Protein AF-A0A7T1T865-F1 (afdb_monomer_lite)

Secondary structure (DSSP, 8-state):
--PPPPP--GGGSSTTHHHHHHHHHHHHHHHTT-EEEEEETTEEEEEESS-EEE-HHHHHS-S-HHHHHHHHHTT--SS-EEE---S--TT--S-----------

Foldseek 3Di:
DDDDDDPDDPPPPVPCPVVVVVVVLVVCLQQQQVWKWFADDQAIWIDSNVDIDGGDVVVVDPPDVVVQSVCLVVVNHPTDMDTDHHNDDPPPPDDDDDDPPPDDD

Organism: NCBI:txid2710756

Radius of gyration: 20.54 Å; chains: 1; bounding box: 62×31×59 Å

Structure (mmCIF, N/CA/C/O backbone):
data_AF-A0A7T1T865-F1
#
_entry.id   AF-A0A7T1T865-F1
#
loop_
_atom_site.group_PDB
_atom_site.id
_atom_site.type_symbol
_atom_site.label_atom_id
_atom_site.label_alt_id
_atom_site.label_comp_id
_atom_site.label_asym_id
_atom_site.label_entity_id
_atom_site.label_seq_id
_atom_site.pdbx_PDB_ins_code
_atom_site.Cartn_x
_atom_site.Cartn_y
_atom_site.Cartn_z
_atom_site.occupancy
_atom_site.B_iso_or_equiv
_atom_site.auth_seq_id
_atom_site.auth_comp_id
_atom_site.auth_asym_id
_atom_site.auth_atom_id
_atom_site.pdbx_PDB_model_num
ATOM 1 N N . MET A 1 1 ? 32.183 -1.544 -43.903 1.00 36.97 1 MET A N 1
ATOM 2 C CA . MET A 1 1 ? 30.782 -1.781 -44.306 1.00 36.97 1 MET A CA 1
ATOM 3 C C . MET A 1 1 ? 29.908 -1.458 -43.109 1.00 36.97 1 MET A C 1
ATOM 5 O O . MET A 1 1 ? 29.908 -2.223 -42.157 1.00 36.97 1 MET A O 1
ATOM 9 N N . ALA A 1 2 ? 29.281 -0.282 -43.107 1.00 49.75 2 ALA A N 1
ATOM 10 C CA . ALA A 1 2 ? 28.335 0.120 -42.071 1.00 49.75 2 ALA A CA 1
ATOM 11 C C . AL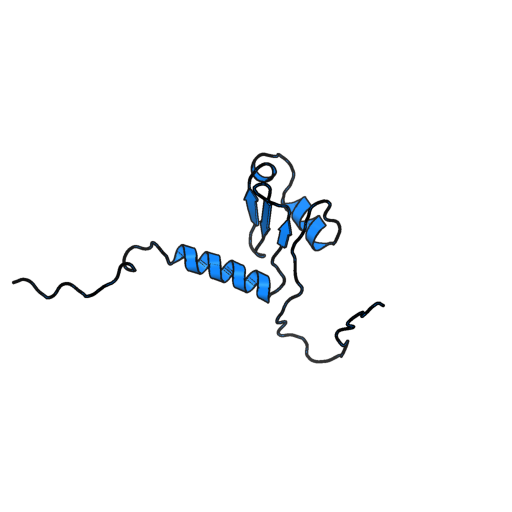A A 1 2 ? 26.945 -0.380 -42.487 1.00 49.75 2 ALA A C 1
ATOM 13 O O . ALA A 1 2 ? 26.424 0.053 -43.513 1.00 49.75 2 ALA A O 1
ATOM 14 N N . GLY A 1 3 ? 26.398 -1.347 -41.749 1.00 50.12 3 GLY A N 1
ATOM 15 C CA . GLY A 1 3 ? 24.991 -1.730 -41.872 1.00 50.12 3 GLY A CA 1
ATOM 16 C C . GLY A 1 3 ? 24.090 -0.644 -41.272 1.00 50.12 3 GLY A C 1
ATOM 17 O O . GLY A 1 3 ? 24.573 0.149 -40.459 1.00 50.12 3 GLY A O 1
ATOM 18 N N . PRO A 1 4 ? 22.806 -0.567 -41.664 1.00 58.09 4 PRO A N 1
ATOM 19 C CA . PRO A 1 4 ? 21.889 0.402 -41.080 1.00 58.09 4 PRO A CA 1
ATOM 20 C C . PRO A 1 4 ? 21.783 0.152 -39.572 1.00 58.09 4 PRO A C 1
ATOM 22 O O . PRO A 1 4 ? 21.522 -0.972 -39.144 1.00 58.09 4 PRO A O 1
ATOM 25 N N . ALA A 1 5 ? 22.018 1.195 -38.772 1.00 58.72 5 ALA A N 1
ATOM 26 C CA . ALA A 1 5 ? 21.745 1.153 -37.342 1.00 58.72 5 ALA A CA 1
ATOM 27 C C . ALA A 1 5 ? 20.265 0.777 -37.147 1.00 58.72 5 ALA A C 1
ATOM 29 O O . ALA A 1 5 ? 19.417 1.362 -37.833 1.00 58.72 5 ALA A O 1
ATOM 30 N N . PRO A 1 6 ? 19.932 -0.197 -36.281 1.00 54.69 6 PRO A N 1
ATOM 31 C CA . PRO A 1 6 ? 18.541 -0.518 -36.022 1.00 54.69 6 PRO A CA 1
ATOM 32 C C . PRO A 1 6 ? 17.834 0.740 -35.514 1.00 54.69 6 PRO A C 1
ATOM 34 O O . PRO A 1 6 ? 18.293 1.421 -34.596 1.00 54.69 6 PRO A O 1
ATOM 37 N N . VAL A 1 7 ? 16.737 1.071 -36.186 1.00 61.84 7 VAL A N 1
ATOM 38 C CA . VAL A 1 7 ? 15.822 2.139 -35.806 1.00 61.84 7 VAL A CA 1
ATOM 39 C C . VAL A 1 7 ? 15.310 1.897 -34.385 1.00 61.84 7 VAL A C 1
ATOM 41 O O . VAL A 1 7 ? 14.758 0.843 -34.097 1.00 61.84 7 VAL A O 1
ATOM 44 N N . GLY A 1 8 ? 15.515 2.894 -33.523 1.00 56.44 8 GLY A N 1
ATOM 45 C CA . GLY A 1 8 ? 14.715 3.196 -32.336 1.00 56.44 8 GLY A CA 1
ATOM 46 C C . GLY A 1 8 ? 14.315 2.027 -31.439 1.00 56.44 8 GLY A C 1
ATOM 47 O O . GLY A 1 8 ? 13.199 1.531 -31.540 1.00 56.44 8 GLY A O 1
ATOM 48 N N . CYS A 1 9 ? 15.160 1.692 -30.468 1.00 57.81 9 CYS A N 1
ATOM 49 C CA . CYS A 1 9 ? 14.697 1.095 -29.219 1.00 57.81 9 CYS A CA 1
ATOM 50 C C . CYS A 1 9 ? 15.534 1.629 -28.055 1.00 57.81 9 CYS A C 1
ATOM 52 O O . CYS A 1 9 ? 16.532 1.042 -27.657 1.00 57.81 9 CYS A O 1
ATOM 54 N N . ASP A 1 10 ? 15.047 2.719 -27.469 1.00 53.97 10 ASP A N 1
ATOM 55 C CA . ASP A 1 10 ? 15.286 3.091 -26.065 1.00 53.97 10 ASP A CA 1
ATOM 56 C C . ASP A 1 10 ? 14.831 1.975 -25.084 1.00 53.97 10 ASP A C 1
ATOM 58 O O . ASP A 1 10 ? 15.102 2.003 -23.895 1.00 53.97 10 ASP A O 1
ATOM 62 N N . ALA A 1 11 ? 14.158 0.940 -25.601 1.00 52.75 11 ALA A N 1
ATOM 63 C CA . ALA A 1 11 ? 13.660 -0.227 -24.879 1.00 52.75 11 ALA A CA 1
ATOM 64 C C . ALA A 1 11 ? 14.646 -1.415 -24.800 1.00 52.75 11 ALA A C 1
ATOM 66 O O . ALA A 1 11 ? 14.252 -2.495 -24.371 1.00 52.75 11 ALA A O 1
ATOM 67 N N . CYS A 1 12 ? 15.895 -1.269 -25.258 1.00 60.78 12 CYS A N 1
ATOM 68 C CA . CYS A 1 12 ? 16.903 -2.341 -25.168 1.00 60.78 12 CYS A CA 1
ATOM 69 C C . CYS A 1 12 ? 17.864 -2.200 -23.979 1.00 60.78 12 CYS A C 1
ATOM 71 O O . CYS A 1 12 ? 18.732 -3.054 -23.802 1.00 60.78 12 CYS A O 1
ATOM 73 N N . ASP A 1 13 ? 17.705 -1.161 -23.160 1.00 57.56 13 ASP A N 1
ATOM 74 C CA . ASP A 1 13 ? 18.092 -1.243 -21.758 1.00 57.56 13 ASP A CA 1
ATOM 75 C C . ASP A 1 13 ? 16.889 -1.824 -21.006 1.00 57.56 13 ASP A C 1
ATOM 77 O O . ASP A 1 13 ? 15.745 -1.489 -21.306 1.00 57.56 13 ASP A O 1
ATOM 81 N N . SER A 1 14 ? 17.127 -2.679 -20.023 1.00 60.03 14 SER A N 1
ATOM 82 C CA . SER A 1 14 ? 16.131 -3.265 -19.103 1.00 60.03 14 SER A CA 1
ATOM 83 C C . SER A 1 14 ? 15.220 -2.253 -18.367 1.00 60.03 14 SER A C 1
ATOM 85 O O . SER A 1 14 ? 14.439 -2.620 -17.493 1.00 60.03 14 SER A O 1
ATOM 87 N N . GLY A 1 15 ? 15.313 -0.962 -18.696 1.00 59.53 15 GLY A N 1
ATOM 88 C CA . GLY A 1 15 ? 14.921 0.176 -17.876 1.00 59.53 15 GLY A CA 1
ATOM 89 C C . GLY A 1 15 ? 13.427 0.353 -17.615 1.00 59.53 15 GLY A C 1
ATOM 90 O O . GLY A 1 15 ? 13.085 1.147 -16.744 1.00 59.53 15 GLY A O 1
ATOM 91 N N . SER A 1 16 ? 12.536 -0.359 -18.315 1.00 68.88 16 SER A N 1
ATOM 92 C CA . SER A 1 16 ? 11.082 -0.230 -18.105 1.00 68.88 16 SER A CA 1
ATOM 93 C C . SER A 1 16 ? 10.349 -1.520 -17.751 1.00 68.88 16 SER A C 1
ATOM 95 O O . SER A 1 16 ? 9.231 -1.434 -17.256 1.00 68.88 16 SER A O 1
ATOM 97 N N . GLU A 1 17 ? 10.954 -2.696 -17.926 1.00 81.94 17 GLU A N 1
ATOM 98 C CA . GLU A 1 17 ? 10.279 -3.978 -17.677 1.00 81.94 17 GLU A CA 1
ATOM 99 C C . GLU A 1 17 ? 9.841 -4.106 -16.213 1.00 81.94 17 GLU A C 1
ATOM 101 O O . GLU A 1 17 ? 8.655 -4.254 -15.937 1.00 81.94 17 GLU A O 1
ATOM 106 N N . LEU A 1 18 ? 10.766 -3.885 -15.274 1.00 80.00 18 LEU A N 1
ATOM 107 C CA . LEU A 1 18 ? 10.471 -3.922 -13.836 1.00 80.00 18 LEU A CA 1
ATOM 108 C C . LEU A 1 18 ? 9.417 -2.882 -13.421 1.00 80.00 18 LEU A C 1
ATOM 110 O O . LEU A 1 18 ? 8.592 -3.138 -12.550 1.00 80.00 18 LEU A O 1
ATOM 114 N N . LEU A 1 19 ? 9.413 -1.708 -14.064 1.00 83.06 19 LEU A N 1
ATOM 115 C CA . LEU A 1 19 ? 8.423 -0.662 -13.786 1.00 83.06 19 LEU A CA 1
ATOM 116 C C . LEU A 1 19 ? 7.022 -1.064 -14.261 1.00 83.06 19 LEU A C 1
ATOM 118 O O . LEU A 1 19 ? 6.033 -0.721 -13.613 1.00 83.06 19 LEU A O 1
ATOM 122 N N . LEU A 1 20 ? 6.934 -1.768 -15.390 1.00 88.44 20 LEU A N 1
ATOM 123 C CA . LEU A 1 20 ? 5.673 -2.283 -15.913 1.00 88.44 20 LEU A CA 1
ATOM 124 C C . LEU A 1 20 ? 5.163 -3.462 -15.078 1.00 88.44 20 LEU A C 1
ATOM 126 O O . LEU A 1 20 ? 3.972 -3.509 -14.792 1.00 88.44 20 LEU A O 1
ATOM 130 N N . GLU A 1 21 ? 6.041 -4.353 -14.615 1.00 87.75 21 GLU A N 1
ATOM 131 C CA . GLU A 1 21 ? 5.679 -5.441 -13.693 1.00 87.75 21 GLU A CA 1
ATOM 132 C C . GLU A 1 21 ? 5.143 -4.909 -12.353 1.00 87.75 21 GLU A C 1
ATOM 134 O O . GLU A 1 21 ? 4.112 -5.373 -11.844 1.00 87.75 21 GLU A O 1
ATOM 139 N N . ASP A 1 22 ? 5.802 -3.889 -11.798 1.00 86.38 22 ASP A N 1
ATOM 140 C CA . ASP A 1 22 ? 5.331 -3.204 -10.596 1.00 86.38 22 ASP A CA 1
ATOM 141 C C . ASP A 1 22 ? 3.962 -2.559 -10.847 1.00 86.38 22 ASP A C 1
ATOM 143 O O . ASP A 1 22 ? 3.038 -2.713 -10.042 1.00 86.38 22 ASP A O 1
ATOM 147 N N . PHE A 1 23 ? 3.796 -1.868 -11.980 1.00 89.69 23 PHE A N 1
ATOM 148 C CA . PHE A 1 23 ? 2.529 -1.242 -12.355 1.00 89.69 23 PHE A CA 1
ATOM 149 C C . PHE A 1 23 ? 1.393 -2.262 -12.519 1.00 89.69 23 PHE A C 1
ATOM 151 O O . PHE A 1 23 ? 0.303 -2.049 -11.981 1.00 89.69 23 PHE A O 1
ATOM 158 N N . ASP A 1 24 ? 1.643 -3.390 -13.181 1.00 90.81 24 ASP A N 1
ATOM 159 C CA . ASP A 1 24 ? 0.669 -4.473 -13.328 1.00 90.81 24 ASP A CA 1
ATOM 160 C C . ASP A 1 24 ? 0.240 -5.019 -11.962 1.00 90.81 24 ASP A C 1
ATOM 162 O O . ASP A 1 24 ? -0.953 -5.222 -11.716 1.00 90.81 24 ASP A O 1
ATOM 166 N N . SER A 1 25 ? 1.179 -5.155 -11.023 1.00 90.31 25 SER A N 1
ATOM 167 C CA . SER A 1 25 ? 0.883 -5.571 -9.646 1.00 90.31 25 SER A CA 1
ATOM 168 C C . SER A 1 25 ? -0.053 -4.585 -8.932 1.00 90.31 25 SER A C 1
ATOM 170 O O . SER A 1 25 ? -0.983 -4.997 -8.233 1.00 90.31 25 SER A O 1
ATOM 172 N N . TYR A 1 26 ? 0.127 -3.275 -9.142 1.00 91.38 26 TYR A N 1
ATOM 173 C CA . TYR A 1 26 ? -0.802 -2.255 -8.642 1.00 91.38 26 TYR A CA 1
ATOM 174 C C . TYR A 1 26 ? -2.194 -2.382 -9.261 1.00 91.38 26 TYR A C 1
ATOM 176 O O . TYR A 1 26 ? -3.192 -2.357 -8.534 1.00 91.38 26 TYR A O 1
ATOM 184 N N . VAL A 1 27 ? -2.273 -2.514 -10.586 1.00 92.50 27 VAL A N 1
ATOM 185 C CA . VAL A 1 27 ? -3.549 -2.615 -11.304 1.00 92.50 27 VAL A CA 1
ATOM 186 C C . VAL A 1 27 ? -4.318 -3.855 -10.854 1.00 92.50 27 VAL A C 1
ATOM 188 O O . VAL A 1 27 ? -5.495 -3.749 -10.502 1.00 92.50 27 VAL A O 1
ATOM 191 N N . LEU A 1 28 ? -3.658 -5.011 -10.786 1.00 92.44 28 LEU A N 1
ATOM 192 C CA . LEU A 1 28 ? -4.272 -6.262 -10.349 1.00 92.44 28 LEU A CA 1
ATOM 193 C C . LEU A 1 28 ? -4.760 -6.186 -8.902 1.00 92.44 28 LEU A C 1
ATOM 195 O O . LEU A 1 28 ? -5.885 -6.600 -8.629 1.00 92.44 28 LEU A O 1
ATOM 199 N N . ALA A 1 29 ? -3.986 -5.594 -7.991 1.00 92.50 29 ALA A N 1
ATOM 200 C CA . ALA A 1 29 ? -4.421 -5.434 -6.607 1.00 92.50 29 ALA A CA 1
ATOM 201 C C . ALA A 1 29 ? -5.643 -4.512 -6.477 1.00 92.50 29 ALA A C 1
ATOM 203 O O . ALA A 1 29 ? -6.507 -4.754 -5.634 1.00 92.50 29 ALA A O 1
ATOM 204 N N . VAL A 1 30 ? -5.752 -3.464 -7.299 1.00 92.94 30 VAL A N 1
ATOM 205 C CA . VAL A 1 30 ? -6.938 -2.592 -7.314 1.00 92.94 30 VAL A CA 1
ATOM 206 C C . VAL A 1 30 ? -8.149 -3.346 -7.859 1.00 92.94 30 VAL A C 1
ATOM 208 O O . VAL A 1 30 ? -9.188 -3.386 -7.202 1.00 92.94 30 VAL A O 1
ATOM 211 N N . VAL A 1 31 ? -8.010 -3.982 -9.025 1.00 93.56 31 VAL A N 1
ATOM 212 C CA . VAL A 1 31 ? -9.097 -4.732 -9.676 1.00 93.56 31 VAL A CA 1
ATOM 213 C C . VAL A 1 31 ? -9.553 -5.916 -8.816 1.00 93.56 31 VAL A C 1
ATOM 215 O O . VAL A 1 31 ? -10.750 -6.194 -8.738 1.00 93.56 31 VAL A O 1
ATOM 218 N N . GLY A 1 32 ? -8.620 -6.584 -8.139 1.00 91.69 32 GLY A N 1
ATOM 219 C CA . GLY A 1 32 ? -8.865 -7.714 -7.245 1.00 91.69 32 GLY A CA 1
ATOM 220 C C . GLY A 1 32 ? -9.297 -7.331 -5.828 1.00 91.69 32 GLY A C 1
ATOM 221 O O . GLY A 1 32 ? -9.631 -8.218 -5.051 1.00 91.69 32 GLY A O 1
ATOM 222 N N . GLY A 1 33 ? -9.319 -6.040 -5.473 1.00 92.00 33 GLY A N 1
ATOM 223 C CA . GLY A 1 33 ? -9.717 -5.572 -4.137 1.00 92.00 33 GLY A CA 1
ATOM 224 C C . GLY A 1 33 ? -8.687 -5.828 -3.027 1.00 92.00 33 GLY A C 1
ATOM 225 O O . GLY A 1 33 ? -9.003 -5.715 -1.843 1.00 92.00 33 GLY A O 1
ATOM 226 N N . GLU A 1 34 ? -7.450 -6.164 -3.386 1.00 93.62 34 GLU A N 1
ATOM 227 C CA . GLU A 1 34 ? -6.347 -6.406 -2.449 1.00 93.62 34 GLU A CA 1
ATOM 228 C C . GLU A 1 34 ? -5.577 -5.126 -2.095 1.00 93.62 34 GLU A C 1
ATOM 230 O O . GLU A 1 34 ? -4.840 -5.094 -1.103 1.00 93.62 34 GLU A O 1
ATOM 235 N N . PHE A 1 35 ? -5.762 -4.061 -2.883 1.00 95.38 35 PHE A N 1
ATOM 236 C CA . PHE A 1 35 ? -5.075 -2.791 -2.702 1.00 95.38 35 PHE A CA 1
ATOM 237 C C . PHE A 1 35 ? -5.459 -2.105 -1.386 1.00 95.38 35 PHE A C 1
ATOM 239 O O . PHE A 1 35 ? -6.631 -1.823 -1.107 1.00 95.38 35 PHE A O 1
ATOM 246 N N . VAL A 1 36 ? -4.440 -1.767 -0.596 1.00 96.75 36 VAL A N 1
ATOM 247 C CA . VAL A 1 36 ? -4.575 -0.997 0.644 1.00 96.75 36 VAL A CA 1
ATOM 248 C C . VAL A 1 36 ? -3.537 0.114 0.654 1.00 96.75 36 VAL A C 1
ATOM 250 O O . VAL A 1 36 ? -2.342 -0.158 0.579 1.00 96.75 36 VAL A O 1
ATOM 253 N N . HIS A 1 37 ? -3.983 1.356 0.831 1.00 97.00 37 HIS A N 1
ATOM 254 C CA . HIS A 1 37 ? -3.111 2.506 1.057 1.00 97.00 37 HIS A CA 1
ATOM 255 C C . HIS A 1 37 ? -3.496 3.206 2.362 1.00 97.00 37 HIS A C 1
ATOM 257 O O . 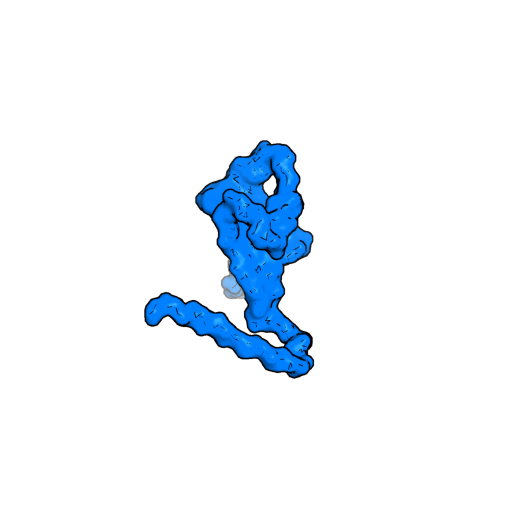HIS A 1 37 ? -4.611 3.705 2.518 1.00 97.00 37 HIS A O 1
ATOM 263 N N . ILE A 1 38 ? -2.568 3.216 3.314 1.00 97.19 38 ILE A N 1
ATOM 264 C CA . ILE A 1 38 ? -2.698 3.839 4.630 1.00 97.19 38 ILE A CA 1
ATOM 265 C C . ILE A 1 38 ? -1.857 5.114 4.650 1.00 97.19 38 ILE A C 1
ATOM 267 O O . ILE A 1 38 ? -0.684 5.068 4.299 1.00 97.19 38 ILE A O 1
ATOM 271 N N . GLY A 1 39 ? -2.412 6.214 5.153 1.00 95.25 39 GLY A N 1
ATOM 272 C CA . GLY A 1 39 ? -1.681 7.457 5.398 1.00 95.25 39 GLY A CA 1
ATOM 273 C C . GLY A 1 39 ? -1.978 8.572 4.396 1.00 95.25 39 GLY A C 1
ATOM 274 O O . GLY A 1 39 ? -2.990 8.555 3.697 1.00 95.25 39 GLY A O 1
ATOM 275 N N . ARG A 1 40 ? -1.134 9.607 4.410 1.00 91.12 40 ARG A N 1
ATOM 276 C CA . ARG A 1 40 ? -1.243 10.795 3.548 1.00 91.12 40 ARG A CA 1
ATOM 277 C C . ARG A 1 40 ? 0.126 11.458 3.418 1.00 91.12 40 ARG A C 1
ATOM 279 O O . ARG A 1 40 ? 0.857 11.541 4.400 1.00 91.12 40 ARG A O 1
ATOM 286 N N . GLY A 1 41 ? 0.412 12.026 2.248 1.00 92.44 41 GLY A N 1
ATOM 287 C CA . GLY A 1 41 ? 1.672 12.729 2.007 1.00 92.44 4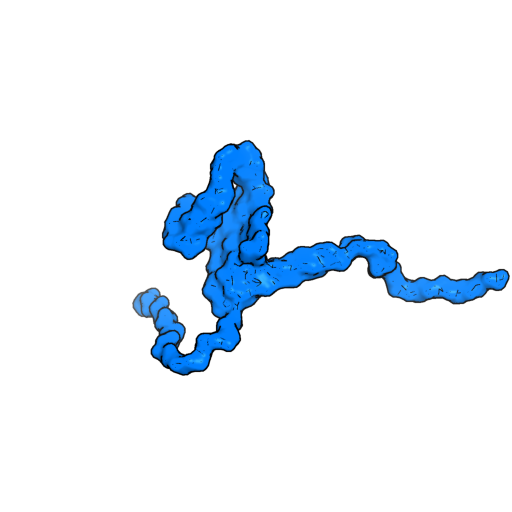1 GLY A CA 1
ATOM 288 C C . GLY A 1 41 ? 2.836 11.744 1.959 1.00 92.44 41 GLY A C 1
ATOM 289 O O . GLY A 1 41 ? 2.728 10.718 1.300 1.00 92.44 41 GLY A O 1
ATOM 290 N N . GLU A 1 42 ? 3.922 12.054 2.663 1.00 93.12 42 GLU A N 1
ATOM 291 C CA . GLU A 1 42 ? 5.145 11.234 2.690 1.00 93.12 42 GLU A CA 1
ATOM 292 C C . GLU A 1 42 ? 5.061 10.044 3.662 1.00 93.12 42 GLU A C 1
ATOM 294 O O . GLU A 1 42 ? 5.846 9.102 3.579 1.00 93.12 42 GLU A O 1
ATOM 299 N N . ASP A 1 43 ? 4.089 10.068 4.577 1.00 94.62 43 ASP A N 1
ATOM 300 C CA . ASP A 1 43 ? 3.874 9.028 5.577 1.00 94.62 43 ASP A CA 1
ATOM 301 C C . ASP A 1 43 ? 2.825 8.033 5.076 1.00 94.62 43 ASP A C 1
ATOM 303 O O . ASP A 1 43 ? 1.625 8.199 5.338 1.00 94.62 43 ASP A O 1
ATOM 307 N N . THR A 1 44 ? 3.266 6.990 4.369 1.00 96.38 44 THR A N 1
ATOM 308 C CA . THR A 1 44 ? 2.361 5.998 3.770 1.00 96.38 44 THR A CA 1
ATOM 309 C C . THR A 1 44 ? 2.786 4.548 4.000 1.00 96.38 44 THR A C 1
ATOM 311 O O . THR A 1 44 ? 3.952 4.245 4.252 1.00 96.38 44 THR A O 1
ATOM 314 N N . ILE A 1 45 ? 1.807 3.643 3.931 1.00 96.50 45 ILE A N 1
ATOM 315 C CA . ILE A 1 45 ? 2.001 2.201 3.740 1.00 96.50 45 ILE A CA 1
ATOM 316 C C . ILE A 1 45 ? 1.108 1.782 2.579 1.00 96.50 45 ILE A C 1
ATOM 318 O O . ILE A 1 45 ? -0.087 2.091 2.588 1.00 96.50 45 ILE A O 1
ATOM 322 N N . VAL A 1 46 ? 1.663 1.067 1.608 1.00 96.12 46 VAL A N 1
ATOM 323 C CA . VAL A 1 46 ? 0.942 0.573 0.433 1.00 96.12 46 VAL A CA 1
ATOM 324 C C . VAL A 1 46 ? 1.112 -0.937 0.338 1.00 96.12 46 VAL A C 1
ATOM 326 O O . VAL A 1 46 ? 2.213 -1.437 0.522 1.00 96.12 46 VAL A O 1
ATOM 329 N N . SER A 1 47 ? 0.035 -1.674 0.076 1.00 95.50 47 SER A N 1
ATOM 330 C CA . SER A 1 47 ? 0.061 -3.129 -0.112 1.00 95.50 47 SER A CA 1
ATOM 331 C C . SER A 1 47 ? -0.694 -3.524 -1.377 1.00 95.50 47 SER A C 1
ATOM 333 O O . SER A 1 47 ? -1.823 -3.070 -1.572 1.00 95.50 47 SER A O 1
ATOM 335 N N . GLN A 1 48 ? -0.076 -4.384 -2.196 1.00 92.75 48 GLN A N 1
ATOM 336 C CA . GLN A 1 48 ? -0.655 -4.988 -3.406 1.00 92.75 48 GLN A CA 1
ATOM 337 C C . GLN A 1 48 ? -0.913 -6.501 -3.233 1.00 92.75 48 GLN A C 1
ATOM 339 O O . GLN A 1 48 ? -0.657 -7.295 -4.129 1.00 92.75 48 GLN A O 1
ATOM 344 N N . GLY A 1 49 ? -1.353 -6.931 -2.045 1.00 81.38 49 GLY A N 1
ATOM 345 C CA . GLY A 1 49 ? -1.647 -8.344 -1.764 1.00 81.38 49 GLY A CA 1
ATOM 346 C C . GLY A 1 49 ? -0.416 -9.160 -1.358 1.00 81.38 49 GLY A C 1
ATOM 347 O O . GLY A 1 49 ? -0.297 -9.527 -0.186 1.00 81.38 49 GLY A O 1
ATOM 348 N N . SER A 1 50 ? 0.510 -9.406 -2.291 1.00 81.81 50 SER A N 1
ATOM 349 C CA . SER A 1 50 ? 1.708 -10.247 -2.085 1.00 81.81 50 SER A CA 1
ATOM 350 C C . SER A 1 50 ? 2.801 -9.584 -1.239 1.00 81.81 50 SER A C 1
ATOM 352 O O . SER A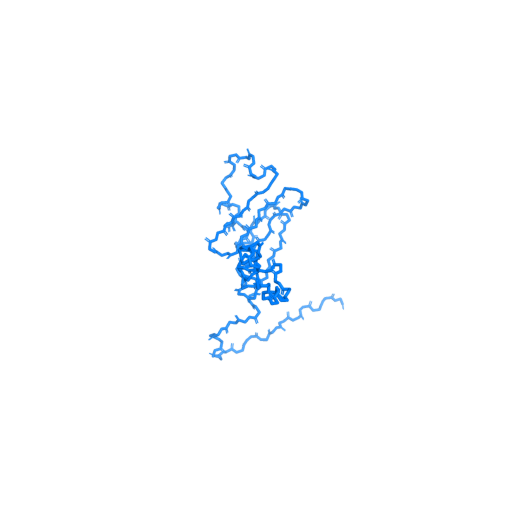 1 50 ? 3.639 -10.269 -0.653 1.00 81.81 50 SER A O 1
ATOM 354 N N . GLY A 1 51 ? 2.771 -8.256 -1.138 1.00 89.62 51 GLY A N 1
ATOM 355 C CA . GLY A 1 51 ? 3.761 -7.471 -0.415 1.00 89.62 51 GLY A CA 1
ATOM 356 C C . GLY A 1 51 ? 3.218 -6.138 0.080 1.00 89.62 51 GLY A C 1
ATOM 357 O O . GLY A 1 51 ? 2.031 -5.805 -0.066 1.00 89.62 51 GLY A O 1
ATOM 358 N N . TRP A 1 52 ? 4.107 -5.381 0.714 1.00 93.38 52 TRP A N 1
ATOM 359 C CA . TRP A 1 52 ? 3.850 -4.012 1.126 1.00 93.38 52 TRP A CA 1
ATOM 360 C C . TRP A 1 52 ? 5.134 -3.181 1.115 1.00 93.38 52 TRP A C 1
ATOM 362 O O . TRP A 1 52 ? 6.233 -3.704 1.286 1.00 93.38 52 TRP A O 1
ATOM 372 N N . SER A 1 53 ? 4.978 -1.873 0.944 1.00 93.31 53 SER A N 1
ATOM 373 C CA . SER A 1 53 ? 6.030 -0.871 1.092 1.00 93.31 53 SER A CA 1
ATOM 374 C C . SER A 1 53 ? 5.584 0.215 2.069 1.00 93.31 53 SER A C 1
ATOM 376 O O . SER A 1 53 ? 4.388 0.445 2.267 1.00 93.31 53 SER A O 1
ATOM 378 N N . ALA A 1 54 ? 6.543 0.858 2.732 1.00 95.00 54 ALA A N 1
ATOM 379 C CA . ALA A 1 54 ? 6.285 1.967 3.641 1.00 95.00 54 ALA A CA 1
ATOM 380 C C . ALA A 1 54 ? 7.216 3.140 3.341 1.00 95.00 54 ALA A C 1
ATOM 382 O O . ALA A 1 54 ? 8.350 2.957 2.896 1.00 95.00 54 ALA A O 1
ATOM 383 N N . SER A 1 55 ? 6.745 4.347 3.635 1.00 94.88 55 SER A N 1
ATOM 384 C CA . SER A 1 55 ? 7.480 5.596 3.445 1.00 94.88 55 SER A CA 1
ATOM 385 C C . SER A 1 55 ? 7.381 6.495 4.680 1.00 94.88 55 SER A C 1
ATOM 387 O O . S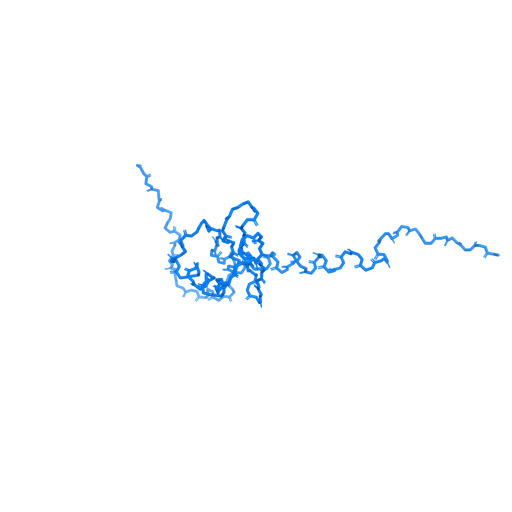ER A 1 55 ? 6.554 6.280 5.578 1.00 94.88 55 SER A O 1
ATOM 389 N N . GLY A 1 56 ? 8.288 7.471 4.759 1.00 93.56 56 GLY A N 1
ATOM 390 C CA . GLY A 1 56 ? 8.326 8.462 5.832 1.00 93.56 56 GLY A CA 1
ATOM 391 C C . GLY A 1 56 ? 8.433 7.834 7.222 1.00 93.56 56 GLY A C 1
ATOM 392 O O . GLY A 1 56 ? 9.208 6.903 7.470 1.00 93.56 56 GLY A O 1
ATOM 393 N N . ARG A 1 57 ? 7.612 8.316 8.155 1.00 91.81 57 ARG A N 1
ATOM 394 C CA . ARG A 1 57 ? 7.593 7.838 9.542 1.00 91.81 57 ARG A CA 1
ATOM 395 C C . ARG A 1 57 ? 7.245 6.360 9.672 1.00 91.81 57 ARG A C 1
ATOM 397 O O . ARG A 1 57 ? 7.608 5.761 10.680 1.00 91.81 57 ARG A O 1
ATOM 404 N N . PHE A 1 58 ? 6.495 5.786 8.729 1.00 92.12 58 PHE A N 1
ATOM 405 C CA . PHE A 1 58 ? 6.116 4.377 8.810 1.00 92.12 58 PHE A CA 1
ATOM 406 C C . PHE A 1 58 ? 7.316 3.482 8.521 1.00 92.12 58 PHE A C 1
ATOM 408 O O . PHE A 1 58 ? 7.522 2.533 9.271 1.00 92.12 58 PHE A O 1
ATOM 415 N N . ALA A 1 59 ? 8.153 3.853 7.547 1.00 92.00 59 ALA A N 1
ATOM 416 C CA . ALA A 1 59 ? 9.426 3.182 7.281 1.00 92.00 59 ALA A CA 1
ATOM 417 C C . ALA A 1 59 ? 10.433 3.347 8.434 1.00 92.00 59 ALA A C 1
ATOM 419 O O . ALA A 1 59 ? 11.169 2.420 8.758 1.00 92.00 59 ALA A O 1
ATOM 420 N N . ALA A 1 60 ? 10.454 4.519 9.078 1.00 88.44 60 ALA A N 1
ATOM 421 C CA . ALA A 1 60 ? 11.391 4.812 10.166 1.00 88.44 60 ALA A CA 1
ATOM 422 C C . ALA A 1 60 ? 10.970 4.244 11.538 1.00 88.44 60 ALA A C 1
ATOM 424 O O . ALA A 1 60 ? 11.778 4.199 12.468 1.00 88.44 60 ALA A O 1
ATOM 425 N N . SER A 1 61 ? 9.701 3.863 11.720 1.00 81.00 61 SER A N 1
ATOM 426 C CA . SER A 1 61 ? 9.199 3.421 13.025 1.00 81.00 61 SER A CA 1
ATOM 427 C C . SER A 1 61 ? 9.378 1.922 13.253 1.00 81.00 61 SER A C 1
ATOM 429 O O . SER A 1 61 ? 9.273 1.124 12.334 1.00 81.00 61 SER A O 1
ATOM 431 N N . ARG A 1 62 ? 9.490 1.515 14.525 1.00 72.06 62 ARG A N 1
ATOM 432 C CA . ARG A 1 62 ? 9.333 0.106 14.937 1.00 72.06 62 ARG A CA 1
ATOM 433 C C . ARG A 1 62 ? 7.869 -0.366 14.986 1.00 72.06 62 ARG A C 1
ATOM 435 O O . ARG A 1 62 ? 7.595 -1.406 15.582 1.00 72.06 62 ARG A O 1
ATOM 442 N N . ARG A 1 63 ? 6.898 0.417 14.494 1.00 71.06 63 ARG A N 1
ATOM 443 C CA . ARG A 1 63 ? 5.508 -0.063 14.444 1.00 71.06 63 ARG A CA 1
ATOM 444 C C . ARG A 1 63 ? 5.440 -1.186 13.426 1.00 71.06 63 ARG A C 1
ATOM 446 O O . ARG A 1 63 ? 5.927 -1.004 12.327 1.00 71.06 63 ARG A O 1
ATOM 453 N N . ASP A 1 64 ? 4.795 -2.277 13.817 1.00 87.56 64 ASP A N 1
ATOM 454 C CA . ASP A 1 64 ? 4.495 -3.449 12.992 1.00 87.56 64 ASP A CA 1
ATOM 455 C C . ASP A 1 64 ? 3.548 -3.053 11.829 1.00 87.56 64 ASP A C 1
ATOM 457 O O . ASP A 1 64 ? 2.359 -2.788 12.076 1.00 87.56 64 ASP A O 1
ATOM 461 N N . PRO A 1 65 ? 4.054 -2.925 10.583 1.00 90.56 65 PRO A N 1
ATOM 462 C CA . PRO A 1 65 ? 3.256 -2.541 9.416 1.00 90.56 65 PRO A CA 1
ATOM 463 C C . PRO A 1 65 ? 2.200 -3.592 9.077 1.00 90.56 65 PRO A C 1
ATOM 465 O O . PRO A 1 65 ? 1.079 -3.244 8.698 1.00 90.56 65 PRO A O 1
ATOM 468 N N . GLU A 1 66 ? 2.491 -4.870 9.309 1.00 91.81 66 GLU A N 1
ATOM 469 C CA . GLU A 1 66 ? 1.556 -5.973 9.124 1.00 91.81 66 GLU A CA 1
ATOM 470 C C . GLU A 1 66 ? 0.344 -5.832 10.047 1.00 91.81 66 GLU A C 1
ATOM 472 O O . GLU A 1 66 ? -0.796 -6.072 9.631 1.00 91.81 66 GLU A O 1
ATOM 477 N N . ARG A 1 67 ? 0.548 -5.388 11.291 1.00 93.25 67 ARG A N 1
ATOM 478 C CA . ARG A 1 67 ? -0.560 -5.067 12.196 1.00 93.25 67 ARG A CA 1
ATOM 479 C C . ARG A 1 67 ? -1.412 -3.918 11.659 1.00 93.25 67 ARG A C 1
ATOM 481 O O . ARG A 1 67 ? -2.639 -4.014 11.708 1.00 93.25 67 ARG A O 1
ATOM 488 N N . LEU A 1 68 ? -0.797 -2.853 11.142 1.00 94.44 68 LEU A N 1
ATOM 489 C CA . LEU A 1 68 ? -1.525 -1.710 10.576 1.00 94.44 68 LEU A CA 1
ATOM 490 C C . LEU A 1 68 ? -2.348 -2.121 9.347 1.00 94.44 68 LEU A C 1
ATOM 492 O O . LEU A 1 68 ? -3.520 -1.756 9.245 1.00 94.44 68 LEU A O 1
ATOM 496 N N . LEU A 1 69 ? -1.776 -2.943 8.466 1.00 94.56 69 LEU A N 1
ATOM 497 C CA . LEU A 1 69 ? -2.468 -3.510 7.308 1.00 94.56 69 LEU A CA 1
ATOM 498 C C . LEU A 1 69 ? -3.625 -4.423 7.727 1.00 94.56 69 LEU A C 1
ATOM 500 O O . LEU A 1 69 ? -4.717 -4.337 7.165 1.00 94.56 69 LEU A O 1
ATOM 504 N N . ARG A 1 70 ? -3.438 -5.256 8.757 1.00 94.31 70 ARG A N 1
ATOM 505 C CA . ARG A 1 70 ? -4.506 -6.100 9.316 1.00 94.31 70 ARG A CA 1
ATOM 506 C C . ARG A 1 70 ? -5.657 -5.264 9.873 1.00 94.31 70 ARG A C 1
ATOM 508 O O . ARG A 1 70 ? -6.826 -5.575 9.630 1.00 94.31 70 ARG A O 1
ATOM 515 N N . ASP A 1 71 ? -5.348 -4.202 10.609 1.00 94.94 71 ASP A N 1
ATOM 516 C CA . ASP A 1 71 ? -6.361 -3.288 11.135 1.00 94.94 71 ASP A CA 1
ATOM 517 C C . ASP A 1 71 ? -7.083 -2.547 9.998 1.00 94.94 71 ASP A C 1
ATOM 519 O O . ASP A 1 71 ? -8.309 -2.454 10.022 1.00 94.94 71 ASP A O 1
ATOM 523 N N . ALA A 1 72 ? -6.384 -2.123 8.943 1.00 94.69 72 ALA A N 1
ATOM 524 C CA . ALA A 1 72 ? -7.007 -1.530 7.758 1.00 94.69 72 ALA A CA 1
ATOM 525 C C . ALA A 1 72 ? -7.948 -2.495 7.016 1.00 94.69 72 ALA A C 1
ATOM 527 O O . ALA A 1 72 ? -9.092 -2.140 6.705 1.00 94.69 72 ALA A O 1
ATOM 528 N N . ARG A 1 73 ? -7.519 -3.742 6.797 1.00 92.44 73 ARG A N 1
ATOM 529 C CA . ARG A 1 73 ? -8.332 -4.786 6.145 1.00 92.44 73 ARG A CA 1
ATOM 530 C C . ARG A 1 73 ? -9.575 -5.160 6.955 1.00 92.44 73 ARG A C 1
ATOM 532 O O . ARG A 1 73 ? -10.600 -5.505 6.377 1.00 92.44 73 ARG A O 1
ATOM 539 N N . SER A 1 74 ? -9.523 -5.014 8.275 1.00 93.88 74 SER A N 1
ATOM 540 C CA . SER A 1 74 ? -10.647 -5.296 9.179 1.00 93.88 74 SER A CA 1
ATOM 541 C C . SER A 1 74 ? -11.489 -4.070 9.555 1.00 93.88 74 SER A C 1
ATOM 543 O O . SER A 1 74 ? -12.334 -4.164 10.443 1.00 93.88 74 SER A O 1
ATOM 545 N N . GLY A 1 75 ? -11.276 -2.920 8.903 1.00 94.19 75 GLY A N 1
ATOM 546 C CA . GLY A 1 75 ? -12.069 -1.707 9.137 1.00 94.19 75 GLY A CA 1
ATOM 547 C C . GLY A 1 75 ? -11.746 -0.978 10.447 1.00 94.19 75 GLY A C 1
ATOM 548 O O . GLY A 1 75 ? -12.536 -0.164 10.912 1.00 94.19 75 GLY A O 1
ATOM 549 N N . ARG A 1 76 ? -10.588 -1.255 11.053 1.00 96.00 76 ARG A N 1
ATOM 550 C CA . ARG A 1 76 ? -10.117 -0.662 12.317 1.00 96.00 76 ARG A CA 1
ATOM 551 C C . ARG A 1 76 ? -8.931 0.290 12.146 1.00 96.00 76 ARG A C 1
ATOM 553 O O . ARG A 1 76 ? -8.270 0.621 13.132 1.00 96.00 76 ARG A O 1
ATOM 560 N N . SER A 1 77 ? -8.633 0.717 10.916 1.00 94.19 77 SER A N 1
ATOM 561 C CA . SER A 1 77 ? -7.558 1.686 10.679 1.00 94.19 77 SER A CA 1
ATOM 562 C C . SER A 1 77 ? -7.802 2.964 11.479 1.00 94.19 77 SER A C 1
ATOM 564 O O . SER A 1 77 ? -8.888 3.537 11.452 1.00 94.19 77 SER A O 1
ATOM 566 N N . ARG A 1 78 ? -6.757 3.436 12.162 1.00 93.00 78 ARG A N 1
ATOM 567 C CA . ARG A 1 78 ? -6.735 4.747 12.837 1.00 93.00 78 ARG A CA 1
ATOM 568 C C . ARG A 1 78 ? -6.160 5.856 11.955 1.00 93.00 78 ARG A C 1
ATOM 570 O O . ARG A 1 78 ? -6.020 6.990 12.398 1.00 93.00 78 ARG A O 1
ATOM 577 N N . HIS A 1 79 ? -5.765 5.502 10.740 1.00 94.06 79 HIS A N 1
ATOM 578 C CA . HIS A 1 79 ? -5.118 6.369 9.770 1.00 94.06 79 HIS A CA 1
ATOM 579 C C . HIS A 1 79 ? -6.024 6.538 8.543 1.00 94.06 79 HIS A C 1
ATOM 581 O O . HIS A 1 79 ? -6.841 5.644 8.285 1.00 94.06 79 HIS A O 1
ATOM 587 N N . PRO A 1 80 ? -5.869 7.635 7.773 1.00 96.44 80 PRO A N 1
ATOM 588 C CA . PRO A 1 80 ? -6.512 7.764 6.469 1.00 96.44 80 PRO A CA 1
ATOM 589 C C . PRO A 1 80 ? -6.262 6.512 5.629 1.00 96.44 80 PRO A C 1
ATOM 591 O O . PRO A 1 80 ? -5.167 5.952 5.672 1.00 96.44 80 PRO A O 1
ATOM 594 N N . LEU A 1 81 ? -7.293 6.043 4.936 1.00 96.50 81 LEU A N 1
ATOM 595 C CA . LEU A 1 81 ? -7.293 4.745 4.278 1.00 96.50 81 LEU A CA 1
ATOM 596 C C . LEU A 1 81 ? -7.978 4.853 2.920 1.00 96.50 81 LEU A C 1
ATOM 598 O O . LEU A 1 81 ? -9.109 5.330 2.836 1.00 96.50 81 LEU A O 1
ATOM 602 N N . VAL A 1 82 ? -7.314 4.338 1.891 1.00 95.81 82 VAL A N 1
ATOM 603 C CA . VAL A 1 82 ? -7.904 4.031 0.590 1.00 95.81 82 VAL A CA 1
ATOM 604 C C . VAL A 1 82 ? -7.876 2.517 0.408 1.00 95.81 82 VAL A C 1
ATOM 606 O O . VAL A 1 82 ? -6.828 1.882 0.529 1.00 95.81 82 VAL A O 1
ATOM 609 N N . ARG A 1 83 ? -9.049 1.944 0.147 1.00 93.88 83 ARG A N 1
ATOM 610 C CA . ARG A 1 83 ? -9.261 0.541 -0.223 1.00 93.88 83 ARG A CA 1
ATOM 611 C C . ARG A 1 83 ? -10.539 0.433 -1.049 1.00 93.88 83 ARG A C 1
ATOM 613 O O . ARG A 1 83 ? -11.408 1.298 -0.932 1.00 93.88 83 ARG A O 1
ATOM 620 N N . GLY A 1 84 ? -10.660 -0.630 -1.830 1.00 89.31 84 GLY A N 1
ATOM 621 C CA . GLY A 1 84 ? -11.849 -0.922 -2.627 1.00 89.31 84 GLY A CA 1
ATOM 622 C C . GLY A 1 84 ? -12.292 -2.367 -2.460 1.00 89.31 84 GLY A C 1
ATOM 623 O O . GLY A 1 84 ? -11.521 -3.207 -2.006 1.00 89.31 84 GLY A O 1
ATOM 624 N N . GLU A 1 85 ? -13.545 -2.632 -2.813 1.00 89.62 85 GLU A N 1
ATOM 625 C CA . GLU A 1 85 ? -13.989 -3.997 -3.087 1.00 89.62 85 GLU A CA 1
ATOM 626 C C . GLU A 1 85 ? -13.469 -4.436 -4.465 1.00 89.62 85 GLU A C 1
ATOM 628 O O . GLU A 1 85 ? -13.237 -3.571 -5.320 1.00 89.62 85 GLU A O 1
ATOM 633 N N . PRO A 1 86 ? -13.307 -5.750 -4.703 1.00 90.56 86 PRO A N 1
ATOM 634 C CA . PRO A 1 86 ? -12.926 -6.259 -6.012 1.00 90.56 86 PRO A CA 1
ATOM 635 C C . PRO A 1 86 ? -13.886 -5.755 -7.093 1.00 90.56 86 PRO A C 1
ATOM 637 O O . PRO A 1 86 ? -15.108 -5.844 -6.951 1.00 90.56 86 PRO A O 1
ATOM 640 N N . TRP A 1 87 ? -13.339 -5.248 -8.195 1.00 84.56 87 TRP A N 1
ATOM 641 C CA . TRP A 1 87 ? -14.124 -4.876 -9.375 1.00 84.56 87 TRP A CA 1
ATOM 642 C C . TRP A 1 87 ? -14.600 -6.113 -10.132 1.00 84.56 87 TRP A C 1
ATOM 644 O O . TRP A 1 87 ? -15.679 -6.103 -10.725 1.00 84.56 87 TRP A O 1
ATOM 654 N N . TRP A 1 88 ? -13.804 -7.184 -10.095 1.00 75.75 88 TRP A N 1
ATOM 655 C CA . TRP A 1 88 ? -14.115 -8.452 -10.736 1.00 75.75 88 TRP A CA 1
ATOM 656 C C . TRP A 1 88 ? -13.822 -9.625 -9.796 1.00 75.75 88 TRP A C 1
ATOM 658 O O . TRP A 1 88 ? -12.681 -9.852 -9.404 1.00 75.75 88 TRP A O 1
ATOM 668 N N . CYS A 1 89 ? -14.855 -10.405 -9.472 1.00 63.78 89 CYS A N 1
ATOM 669 C CA . CYS A 1 89 ? -14.733 -11.675 -8.753 1.00 63.78 89 CYS A CA 1
ATOM 670 C C . CYS A 1 89 ? -15.215 -12.810 -9.671 1.00 63.78 89 CYS A C 1
ATOM 672 O O . CYS A 1 89 ? -16.427 -12.924 -9.875 1.00 63.78 89 CYS A O 1
ATOM 674 N N . PRO A 1 90 ? -14.339 -13.694 -10.186 1.00 58.62 90 PRO A N 1
ATOM 675 C CA . PRO A 1 90 ? -14.737 -14.780 -11.089 1.00 58.62 90 PRO A CA 1
ATOM 676 C C . PRO A 1 90 ? -15.510 -15.939 -10.414 1.00 58.62 90 PRO A C 1
ATOM 678 O O . PRO A 1 90 ? -15.506 -17.061 -10.905 1.00 58.62 90 PRO A O 1
ATOM 681 N N . HIS A 1 91 ? -16.224 -15.693 -9.312 1.00 53.31 91 HIS A N 1
ATOM 682 C CA . HIS A 1 91 ? -17.015 -16.706 -8.598 1.00 53.31 91 HIS A CA 1
ATOM 683 C C . HIS A 1 91 ? -18.335 -16.168 -8.019 1.00 53.31 91 HIS A C 1
ATOM 685 O O . HIS A 1 91 ? -18.767 -16.582 -6.945 1.00 53.31 91 HIS A O 1
ATOM 691 N N . THR A 1 92 ? -19.006 -15.229 -8.685 1.00 56.16 92 THR A N 1
ATOM 692 C CA . THR A 1 92 ? -20.410 -14.913 -8.362 1.00 56.16 92 THR A CA 1
ATOM 693 C C . THR A 1 92 ? -21.359 -15.661 -9.292 1.00 56.16 92 THR A C 1
ATOM 695 O O . THR A 1 92 ? -22.222 -15.087 -9.951 1.00 56.16 92 THR A O 1
ATOM 698 N N . SER A 1 93 ? -21.255 -16.991 -9.311 1.00 51.81 93 SER A N 1
ATOM 699 C CA . SER A 1 93 ? -22.382 -17.827 -9.722 1.00 51.81 93 SER A CA 1
ATOM 700 C C . SER A 1 93 ? -23.491 -17.703 -8.669 1.00 51.81 93 SER A C 1
ATOM 702 O O . SER A 1 93 ? -23.529 -18.448 -7.698 1.00 51.81 93 SER A O 1
ATOM 704 N N . GLY A 1 94 ? -24.345 -16.694 -8.862 1.00 51.16 94 GLY A N 1
ATOM 705 C CA . GLY A 1 94 ? -25.729 -16.608 -8.400 1.00 51.16 94 GLY A CA 1
ATOM 706 C C . GLY A 1 94 ? -25.999 -16.769 -6.904 1.00 51.16 94 GLY A C 1
ATOM 707 O O . GLY A 1 94 ? -26.246 -17.869 -6.438 1.00 51.16 94 GLY A O 1
ATOM 708 N N . THR A 1 95 ? -26.149 -15.655 -6.186 1.00 46.50 95 THR A N 1
ATOM 709 C CA . THR A 1 95 ? -27.399 -15.323 -5.472 1.00 46.50 95 THR A CA 1
ATOM 710 C C . THR A 1 95 ? -27.373 -13.820 -5.194 1.00 46.50 95 THR A C 1
ATOM 712 O O . THR A 1 95 ? -26.463 -13.310 -4.544 1.00 46.50 95 THR A O 1
ATOM 715 N N . GLY A 1 96 ? -28.335 -13.095 -5.760 1.00 50.19 96 GLY A N 1
ATOM 716 C CA . GLY A 1 96 ? -28.365 -11.640 -5.756 1.00 50.19 96 GLY A CA 1
ATOM 717 C C . GLY A 1 96 ? -28.338 -11.017 -4.361 1.00 50.19 96 GLY A C 1
ATOM 718 O O . GLY A 1 96 ? -29.179 -11.301 -3.513 1.00 50.19 96 GLY A O 1
ATOM 719 N N . ARG A 1 97 ? -27.435 -10.057 -4.180 1.00 47.53 97 ARG A N 1
ATOM 720 C CA . ARG A 1 97 ? -27.672 -8.889 -3.337 1.00 47.53 97 ARG A CA 1
ATOM 721 C C . ARG A 1 97 ? -27.221 -7.675 -4.122 1.00 47.53 97 ARG A C 1
ATOM 723 O O . ARG A 1 97 ? -26.032 -7.422 -4.277 1.00 47.53 97 ARG A O 1
ATOM 730 N N . GLY A 1 98 ? -28.218 -6.999 -4.684 1.00 39.94 98 GLY A N 1
ATOM 731 C CA . GLY A 1 98 ? -28.047 -5.757 -5.408 1.00 39.94 98 GLY A CA 1
ATOM 732 C C . GLY A 1 98 ? -27.269 -4.742 -4.581 1.00 39.94 98 GLY A C 1
ATOM 733 O O . GLY A 1 98 ? -27.421 -4.653 -3.361 1.00 39.94 98 GLY A O 1
ATOM 734 N N . LEU A 1 99 ? -26.441 -3.993 -5.299 1.00 46.16 99 LEU A N 1
ATOM 735 C CA . LEU A 1 99 ? -25.820 -2.750 -4.887 1.00 46.16 99 LEU A CA 1
ATOM 736 C C . LEU A 1 99 ? -26.884 -1.867 -4.205 1.00 46.16 99 LEU A C 1
ATOM 738 O O . LEU A 1 99 ? -27.692 -1.217 -4.867 1.00 46.16 99 LEU A O 1
ATOM 742 N N . ALA A 1 100 ? -26.937 -1.873 -2.874 1.00 43.56 100 ALA A N 1
ATOM 743 C CA . ALA A 1 100 ? -27.756 -0.928 -2.134 1.00 43.56 100 ALA A CA 1
ATOM 744 C C . ALA A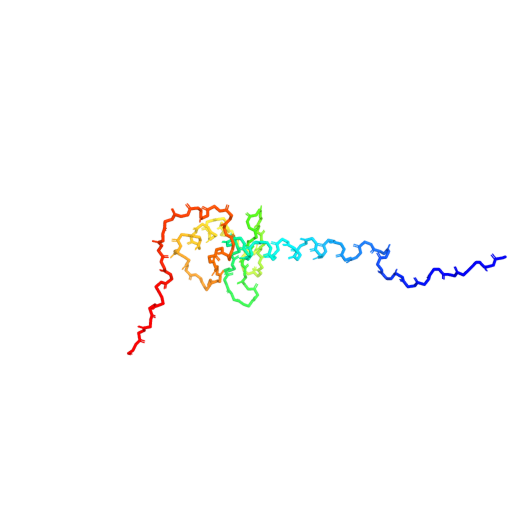 1 100 ? -27.018 0.413 -2.143 1.00 43.56 100 ALA A C 1
ATOM 746 O O . ALA A 1 100 ? -26.259 0.728 -1.226 1.00 43.56 100 ALA A O 1
ATOM 747 N N . LEU A 1 101 ? -27.226 1.192 -3.206 1.00 41.59 101 LEU A N 1
ATOM 748 C CA . LEU A 1 101 ? -26.963 2.625 -3.200 1.00 41.59 101 LEU A CA 1
ATOM 749 C C . LEU A 1 101 ? -27.829 3.236 -2.094 1.00 41.59 101 LEU A C 1
ATOM 751 O O . LEU A 1 101 ? -29.017 3.496 -2.277 1.00 41.59 101 LEU A O 1
ATOM 755 N N . ARG A 1 102 ? -27.243 3.431 -0.911 1.00 40.28 102 ARG A N 1
ATOM 756 C CA . ARG A 1 102 ? -27.820 4.291 0.120 1.00 40.28 102 ARG A CA 1
ATOM 757 C C . ARG A 1 102 ? -27.692 5.734 -0.364 1.00 40.28 102 ARG A C 1
ATOM 759 O O . ARG A 1 102 ? -26.692 6.389 -0.098 1.00 40.28 102 ARG A O 1
ATOM 766 N N . SER A 1 103 ? -28.696 6.204 -1.097 1.00 45.44 103 SER A N 1
ATOM 767 C CA . SER A 1 103 ? -28.976 7.634 -1.206 1.00 45.44 103 SER A CA 1
ATOM 768 C C . SER A 1 103 ? -29.631 8.067 0.104 1.00 45.44 103 SER A C 1
ATOM 770 O O . SER A 1 103 ? -30.656 7.516 0.504 1.00 45.44 103 SER A O 1
ATOM 772 N N . GLY A 1 104 ? -28.976 8.977 0.818 1.00 46.47 104 GLY A N 1
ATOM 773 C CA . GLY A 1 104 ? -29.551 9.690 1.947 1.00 46.47 104 GLY A CA 1
ATOM 774 C C . GLY A 1 104 ? -29.626 11.170 1.605 1.00 46.47 104 GLY A C 1
ATOM 775 O O . GLY A 1 104 ? -28.576 11.793 1.465 1.00 46.47 104 GLY A O 1
ATOM 776 N N . ALA A 1 105 ? -30.849 11.677 1.453 1.00 41.41 105 ALA A N 1
ATOM 777 C CA . ALA A 1 105 ? -31.362 12.983 1.878 1.00 41.41 105 ALA A CA 1
ATOM 778 C C . ALA A 1 105 ? -32.842 13.059 1.479 1.00 41.41 105 ALA A C 1
ATOM 780 O O . ALA A 1 105 ? -33.130 12.843 0.281 1.00 41.41 105 ALA A O 1
#

InterPro domains:
  IPR045773 Protein of unknown function DUF6226 [PF19736] (8-87)

pLDDT: mean 78.86, std 19.13, range [36.97, 97.19]

Sequence (105 aa):
MAGPAPVGCDACDSGSELLLEDFDSYVLAVVGGEFVHIGRGEDTIVSQGSGWSASGRFAASRRDPERLLRDARSGRSRHPLVRGEPWWCPHTSGTGRGLALRSGA